Protein AF-A0A0J7NZI9-F1 (afdb_monomer_lite)

Radius of gyration: 29.49 Å; chains: 1; bounding box: 42×66×72 Å

pLDDT: mean 70.91, std 19.47, range [38.31, 95.56]

Sequence (99 aa):
MGIAPEDIKIIFAGKELHNSTIIEECDLGQQSILHAVRTPHKMLNKRKNIANPIEESISDTSDLNDSGGSKPMNETLMDLPLDESDPNLSLEGGNDILI

Foldseek 3Di:
DPADPVQKWKDFPNDTDDPPDDP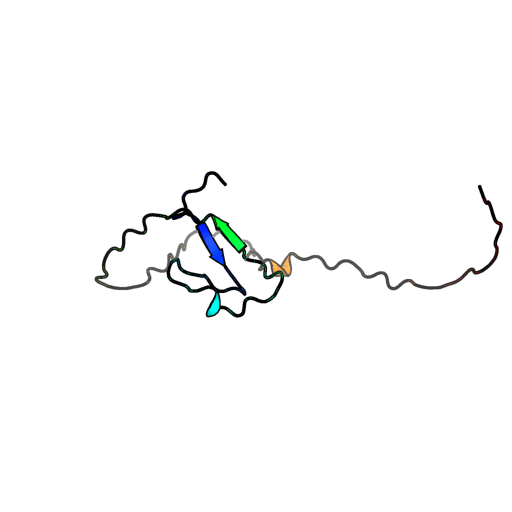VVDPDDPPGDIDIDGHPPPPPPPPDDDDDDDDDPPPDDDPDDDPPPPPPPVVVDDDDDDPPDDDDDDDDDDDDDDD

Organism: Lasius niger (NCBI:txid67767)

Structure (mmCIF, N/CA/C/O backbone):
data_AF-A0A0J7NZI9-F1
#
_entry.id   AF-A0A0J7NZI9-F1
#
loop_
_atom_site.group_PDB
_atom_site.id
_atom_site.type_symbol
_atom_site.label_atom_id
_atom_site.label_alt_id
_atom_site.label_comp_id
_atom_site.label_asym_id
_atom_site.label_entity_id
_atom_site.label_seq_id
_atom_site.pdbx_PDB_ins_code
_atom_site.Cartn_x
_atom_site.Cartn_y
_atom_site.Cartn_z
_atom_site.occupancy
_atom_site.B_iso_or_equiv
_atom_site.auth_seq_id
_atom_site.auth_comp_id
_atom_site.auth_asym_id
_atom_site.auth_atom_id
_atom_site.pdbx_PDB_model_num
ATOM 1 N N . MET A 1 1 ? 16.685 -5.740 2.227 1.00 65.56 1 MET A N 1
ATOM 2 C CA . MET A 1 1 ? 15.989 -5.568 0.934 1.00 65.56 1 MET A CA 1
ATOM 3 C C . MET A 1 1 ? 16.860 -4.662 0.075 1.00 65.56 1 MET A C 1
ATOM 5 O O . MET A 1 1 ? 16.799 -3.460 0.256 1.00 65.56 1 MET A O 1
ATOM 9 N N . GLY A 1 2 ? 17.762 -5.198 -0.752 1.00 87.00 2 GLY A N 1
ATOM 10 C CA . GLY A 1 2 ? 18.669 -4.391 -1.596 1.00 87.00 2 GLY A CA 1
ATOM 11 C C . GLY A 1 2 ? 17.956 -3.745 -2.790 1.00 87.00 2 GLY A C 1
ATOM 12 O O . GLY A 1 2 ? 18.406 -3.881 -3.920 1.00 87.00 2 GLY A O 1
ATOM 13 N N . ILE A 1 3 ? 16.790 -3.150 -2.545 1.00 89.69 3 ILE A N 1
ATOM 14 C CA . ILE A 1 3 ? 15.881 -2.581 -3.538 1.00 89.69 3 ILE A CA 1
ATOM 15 C C . ILE A 1 3 ? 15.899 -1.069 -3.330 1.00 89.69 3 ILE A C 1
ATOM 17 O O . ILE A 1 3 ? 15.882 -0.609 -2.187 1.00 89.69 3 ILE A O 1
ATOM 21 N N . ALA A 1 4 ? 15.953 -0.309 -4.421 1.00 90.25 4 ALA A N 1
ATOM 22 C CA . ALA A 1 4 ? 15.875 1.139 -4.348 1.00 90.25 4 ALA A CA 1
ATOM 23 C C . ALA A 1 4 ? 14.497 1.566 -3.796 1.00 90.25 4 ALA A C 1
ATOM 25 O O . ALA A 1 4 ? 13.497 0.923 -4.115 1.00 90.25 4 ALA A O 1
ATOM 26 N N . PRO A 1 5 ? 14.417 2.625 -2.973 1.00 88.50 5 PRO A N 1
ATOM 27 C CA . PRO A 1 5 ? 13.155 3.072 -2.374 1.00 88.50 5 PRO A CA 1
ATOM 28 C C . PRO A 1 5 ? 12.123 3.496 -3.425 1.00 88.50 5 PRO A C 1
ATOM 30 O O . PRO A 1 5 ? 10.929 3.331 -3.217 1.00 88.50 5 PRO A O 1
ATOM 33 N N . GLU A 1 6 ? 12.594 3.995 -4.563 1.00 89.12 6 GLU A N 1
ATOM 34 C CA . GLU A 1 6 ? 11.786 4.307 -5.741 1.00 89.12 6 GLU A CA 1
ATOM 35 C C . GLU A 1 6 ? 11.124 3.054 -6.343 1.00 89.12 6 GLU A C 1
ATOM 37 O O . GLU A 1 6 ? 9.954 3.072 -6.698 1.00 89.12 6 GLU A O 1
ATOM 42 N N . ASP A 1 7 ? 11.791 1.901 -6.326 1.00 90.94 7 ASP A N 1
ATOM 43 C CA . ASP A 1 7 ? 11.227 0.655 -6.855 1.00 90.94 7 ASP A CA 1
ATOM 44 C C . ASP A 1 7 ? 10.296 -0.076 -5.866 1.00 90.94 7 ASP A C 1
ATOM 46 O O . ASP A 1 7 ? 9.994 -1.259 -6.063 1.00 90.94 7 ASP A O 1
ATOM 50 N N . ILE A 1 8 ? 9.863 0.570 -4.780 1.00 92.62 8 ILE A N 1
ATOM 51 C CA . ILE A 1 8 ? 8.991 -0.027 -3.763 1.00 92.62 8 ILE A CA 1
ATOM 52 C C . ILE A 1 8 ? 7.691 0.761 -3.663 1.00 92.62 8 ILE A C 1
ATOM 54 O O . ILE A 1 8 ? 7.680 1.960 -3.404 1.00 92.62 8 ILE A O 1
ATOM 58 N N . LYS A 1 9 ? 6.578 0.040 -3.767 1.00 93.50 9 LYS A N 1
ATOM 59 C CA . LYS A 1 9 ? 5.238 0.564 -3.530 1.00 93.50 9 LYS A CA 1
ATOM 60 C C . LYS A 1 9 ? 4.673 -0.021 -2.242 1.00 93.50 9 LYS A C 1
ATOM 62 O O . LYS A 1 9 ? 4.679 -1.240 -2.049 1.00 93.50 9 LYS A O 1
ATOM 67 N N . ILE A 1 10 ? 4.186 0.853 -1.368 1.00 94.69 10 ILE A N 1
ATOM 68 C CA . ILE A 1 10 ? 3.564 0.478 -0.097 1.00 94.69 10 ILE A CA 1
ATOM 69 C C . ILE A 1 10 ? 2.052 0.397 -0.290 1.00 94.69 10 ILE A C 1
ATOM 71 O O . ILE A 1 10 ? 1.445 1.295 -0.871 1.00 94.69 10 ILE A O 1
ATOM 75 N N . ILE A 1 11 ? 1.438 -0.689 0.178 1.00 94.88 11 ILE A N 1
ATOM 76 C CA . ILE A 1 11 ? 0.002 -0.942 0.050 1.00 94.88 11 ILE A CA 1
ATOM 77 C C . ILE A 1 11 ? -0.588 -1.263 1.423 1.00 94.88 11 ILE A C 1
ATOM 79 O O . ILE A 1 11 ? -0.149 -2.193 2.106 1.00 94.88 11 ILE A O 1
ATOM 83 N N . PHE A 1 12 ? -1.637 -0.529 1.787 1.00 94.06 12 PHE A N 1
ATOM 84 C CA . PHE A 1 12 ? -2.437 -0.743 2.989 1.00 94.06 12 PHE A CA 1
ATOM 85 C C . PHE A 1 12 ? -3.918 -0.846 2.627 1.00 94.06 12 PHE A C 1
ATOM 87 O O . PHE A 1 12 ? -4.431 0.003 1.903 1.00 94.06 12 PHE A O 1
ATOM 94 N N . ALA A 1 13 ? -4.612 -1.885 3.104 1.00 91.44 13 ALA A N 1
ATOM 95 C CA . ALA A 1 13 ? -6.040 -2.103 2.833 1.00 91.44 13 ALA A CA 1
ATOM 96 C C . ALA A 1 13 ? -6.431 -1.975 1.336 1.00 91.44 13 ALA A C 1
ATOM 98 O O . ALA A 1 13 ? -7.478 -1.430 0.992 1.00 91.44 13 ALA A O 1
ATOM 99 N N . GLY A 1 14 ? -5.556 -2.426 0.429 1.00 91.56 14 GLY A N 1
ATOM 100 C CA . GLY A 1 14 ? -5.758 -2.331 -1.025 1.00 91.56 14 GLY A CA 1
ATOM 101 C C . GLY A 1 14 ? -5.484 -0.951 -1.641 1.00 91.56 14 GLY A C 1
ATOM 102 O O . GLY A 1 14 ? -5.616 -0.795 -2.853 1.00 91.56 14 GLY A O 1
ATOM 103 N N . LYS A 1 15 ? -5.070 0.041 -0.845 1.00 91.50 15 LYS A N 1
ATOM 104 C CA . LYS A 1 15 ? -4.691 1.383 -1.302 1.00 91.50 15 LYS A CA 1
ATOM 105 C C . LYS A 1 15 ? -3.179 1.546 -1.322 1.00 91.50 15 LYS A C 1
ATOM 107 O O . LYS A 1 15 ? -2.488 1.126 -0.400 1.00 91.50 15 LYS A O 1
ATOM 112 N N . GLU A 1 16 ? -2.678 2.185 -2.370 1.00 92.75 16 GLU A N 1
ATOM 113 C CA . GLU A 1 16 ? -1.290 2.633 -2.432 1.00 92.75 16 GLU A CA 1
ATOM 114 C C . GLU A 1 16 ? -1.071 3.813 -1.487 1.00 92.75 16 GLU A C 1
ATOM 116 O O . GLU A 1 16 ? -1.820 4.790 -1.538 1.00 92.75 16 GLU A O 1
ATOM 121 N N . LEU A 1 17 ? -0.033 3.730 -0.659 1.00 93.50 17 LEU A N 1
ATOM 122 C CA . LEU A 1 17 ? 0.436 4.844 0.153 1.00 93.50 17 LEU A CA 1
ATOM 123 C C . LEU A 1 17 ? 1.596 5.523 -0.569 1.00 93.50 17 LEU A C 1
ATOM 125 O O . LEU A 1 17 ? 2.562 4.870 -0.966 1.00 93.50 17 LEU A O 1
ATOM 129 N N . HIS A 1 18 ? 1.487 6.837 -0.743 1.00 93.38 18 HIS A N 1
ATOM 130 C CA . HIS A 1 18 ? 2.516 7.637 -1.392 1.00 93.38 18 HIS A CA 1
ATOM 131 C C . HIS A 1 18 ? 3.549 8.113 -0.363 1.00 93.38 18 HIS A C 1
ATOM 133 O O . HIS A 1 18 ? 3.275 8.159 0.833 1.00 93.38 18 HIS A O 1
ATOM 139 N N . ASN A 1 19 ? 4.720 8.559 -0.822 1.00 91.06 19 ASN A N 1
ATOM 140 C CA . ASN A 1 19 ? 5.798 9.047 0.054 1.00 91.06 19 ASN A CA 1
ATOM 141 C C . ASN A 1 19 ? 5.401 10.260 0.917 1.00 91.06 19 ASN A C 1
ATOM 143 O O . ASN A 1 19 ? 6.069 10.572 1.895 1.00 91.06 19 ASN A O 1
ATOM 147 N N . SER A 1 20 ? 4.337 10.963 0.530 1.00 94.06 20 SER A N 1
ATOM 148 C CA . SER A 1 20 ? 3.778 12.111 1.247 1.00 94.06 20 SER A CA 1
ATOM 149 C C . SER A 1 20 ? 2.637 11.741 2.199 1.00 94.06 20 SER A C 1
ATOM 151 O O . SER A 1 20 ? 2.092 12.627 2.848 1.00 94.06 20 SER A O 1
ATOM 153 N N . THR A 1 21 ? 2.219 10.475 2.239 1.00 92.25 21 THR A N 1
ATOM 154 C CA . THR A 1 21 ? 1.114 10.029 3.089 1.00 92.25 21 THR A CA 1
ATOM 155 C C . THR A 1 21 ? 1.557 9.976 4.547 1.00 92.25 21 THR A C 1
ATOM 157 O O . THR A 1 21 ? 2.574 9.366 4.876 1.00 92.25 21 THR A O 1
ATOM 160 N N . ILE A 1 22 ? 0.770 10.596 5.426 1.00 92.62 22 ILE A N 1
ATOM 161 C CA . ILE A 1 22 ? 1.009 10.586 6.867 1.00 92.62 22 ILE A CA 1
ATOM 162 C C . ILE A 1 22 ? 0.336 9.346 7.470 1.00 92.62 22 ILE A C 1
ATOM 164 O O . ILE A 1 22 ? -0.826 9.050 7.201 1.00 92.62 22 ILE A O 1
ATOM 168 N N . ILE A 1 23 ? 1.076 8.611 8.299 1.00 89.56 23 ILE A N 1
ATOM 169 C CA . ILE A 1 23 ? 0.623 7.362 8.935 1.00 89.56 23 ILE A CA 1
ATOM 170 C C . ILE A 1 23 ? -0.574 7.595 9.867 1.00 89.56 23 ILE A C 1
ATOM 172 O O . ILE A 1 23 ? -1.471 6.764 9.907 1.00 89.56 23 ILE A O 1
ATOM 176 N N . GLU A 1 24 ? -0.625 8.730 10.564 1.00 89.44 24 GLU A N 1
ATOM 177 C CA . GLU A 1 24 ? -1.724 9.090 11.478 1.00 89.44 24 GLU A CA 1
ATOM 178 C C . GLU A 1 24 ? -3.052 9.371 10.758 1.00 89.44 24 GLU A C 1
ATOM 180 O O . GLU 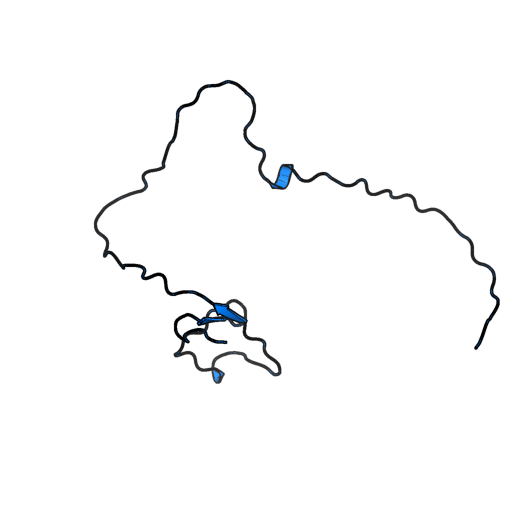A 1 24 ? -4.119 9.250 11.353 1.00 89.44 24 GLU A O 1
ATOM 185 N N . GLU A 1 25 ? -2.998 9.727 9.473 1.00 88.94 25 GLU A N 1
ATOM 186 C CA . GLU A 1 25 ? -4.188 9.899 8.631 1.00 88.94 25 GLU A CA 1
ATOM 187 C C . GLU A 1 25 ? -4.702 8.557 8.088 1.00 88.94 25 GLU A C 1
ATOM 189 O O . GLU A 1 25 ? -5.803 8.475 7.539 1.00 88.94 25 GLU A O 1
ATOM 194 N N . CYS A 1 26 ? -3.900 7.498 8.221 1.00 88.06 26 CYS A N 1
ATOM 195 C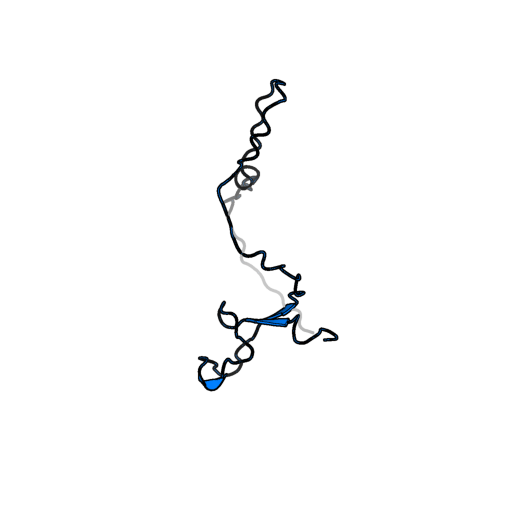 CA . CYS A 1 26 ? -4.300 6.142 7.894 1.00 88.06 26 CYS A CA 1
ATOM 196 C C . CYS A 1 26 ? -4.933 5.490 9.129 1.00 88.06 26 CYS A C 1
ATOM 198 O O . CYS A 1 26 ? -4.450 5.649 10.246 1.00 88.06 26 CYS A O 1
ATOM 200 N N . ASP A 1 27 ? -5.982 4.693 8.924 1.00 89.62 27 ASP A N 1
ATOM 201 C CA . ASP A 1 27 ? -6.631 3.911 9.985 1.00 89.62 27 ASP A CA 1
ATOM 202 C C . ASP A 1 27 ? -5.779 2.679 10.357 1.00 89.62 27 ASP A C 1
ATOM 204 O O . ASP A 1 27 ? -6.096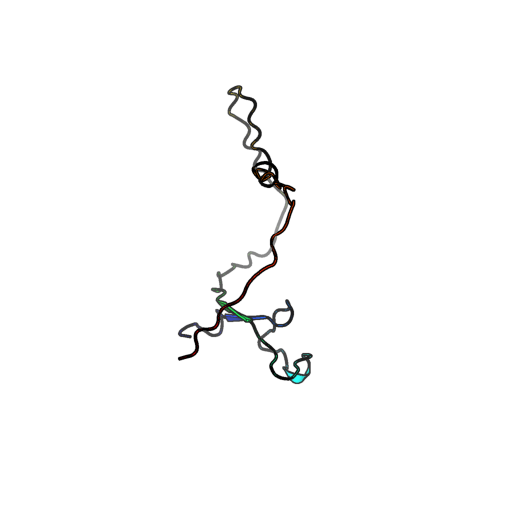 1.527 10.050 1.00 89.62 27 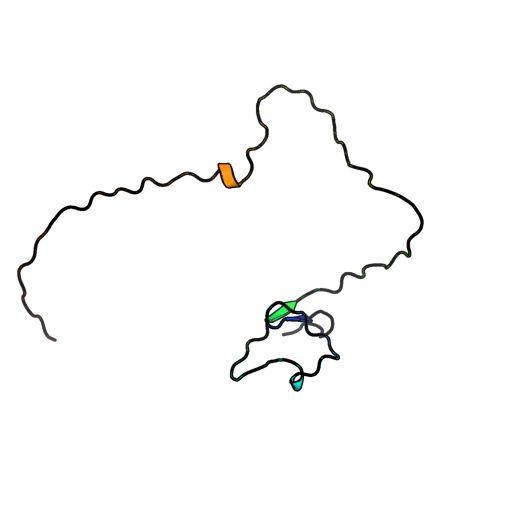ASP A O 1
ATOM 208 N N . LEU A 1 28 ? -4.595 2.945 10.911 1.00 89.75 28 LEU A N 1
ATOM 209 C CA . LEU A 1 28 ? -3.602 1.953 11.299 1.00 89.75 28 LEU A CA 1
ATOM 210 C C . LEU A 1 28 ? -3.760 1.635 12.784 1.00 89.75 28 LEU A C 1
ATOM 212 O O . LEU A 1 28 ? -3.335 2.384 13.660 1.00 89.75 28 LEU A O 1
ATOM 216 N N . GLY A 1 29 ? -4.361 0.482 13.061 1.00 87.75 29 GLY A N 1
ATOM 217 C CA . GLY A 1 29 ? -4.436 -0.077 14.405 1.00 87.75 29 GLY A CA 1
ATOM 218 C C . GLY A 1 29 ? -3.160 -0.807 14.833 1.00 87.75 29 GLY A C 1
ATOM 219 O O . GLY A 1 29 ? -2.143 -0.856 14.128 1.00 87.75 29 GLY A O 1
ATOM 220 N N . GLN A 1 30 ? -3.243 -1.442 16.001 1.00 93.12 30 GLN A N 1
ATOM 221 C CA . GLN A 1 30 ? -2.202 -2.336 16.503 1.00 93.12 30 GLN A CA 1
ATOM 222 C C . GLN A 1 30 ? -1.994 -3.514 15.548 1.00 93.12 30 GLN A C 1
ATOM 224 O O . GLN A 1 30 ? -2.955 -4.114 15.074 1.00 93.12 30 GLN A O 1
ATOM 229 N N . GLN A 1 31 ? -0.725 -3.847 15.294 1.00 92.06 31 GLN A N 1
ATOM 230 C CA . GLN A 1 31 ? -0.327 -4.970 14.433 1.00 92.06 31 GLN A CA 1
ATOM 231 C C . GLN A 1 31 ? -0.869 -4.882 12.994 1.00 92.06 31 GLN A C 1
ATOM 233 O O . GLN A 1 31 ? -1.075 -5.899 12.334 1.00 92.06 31 GLN A O 1
ATOM 238 N N . SER A 1 32 ? -1.086 -3.665 12.494 1.00 92.69 32 SER A N 1
ATOM 239 C CA . SER A 1 32 ? -1.435 -3.435 11.095 1.00 92.69 32 SER A CA 1
ATOM 240 C C . SER A 1 32 ? -0.343 -3.960 10.153 1.00 92.69 32 SER A C 1
ATOM 242 O O . SER A 1 32 ? 0.855 -3.865 10.428 1.00 92.69 32 SER A O 1
ATOM 244 N N . ILE A 1 33 ? -0.770 -4.546 9.031 1.00 93.88 33 ILE A N 1
ATOM 245 C CA . ILE A 1 33 ? 0.119 -5.169 8.045 1.00 93.88 33 ILE A CA 1
ATOM 246 C C . ILE A 1 33 ? 0.179 -4.293 6.798 1.00 93.88 33 ILE A C 1
ATOM 248 O O . ILE A 1 33 ? -0.843 -3.976 6.187 1.00 93.88 33 ILE A O 1
ATOM 252 N N . LEU A 1 34 ? 1.399 -3.954 6.394 1.00 94.88 34 LEU A N 1
ATOM 253 C CA . LEU A 1 34 ? 1.697 -3.236 5.162 1.00 94.88 34 LEU A CA 1
ATOM 254 C C . LEU A 1 34 ? 2.318 -4.198 4.154 1.00 94.88 34 LEU A C 1
ATOM 256 O O . LEU A 1 34 ? 3.228 -4.958 4.483 1.00 94.88 34 LEU A O 1
ATOM 260 N N . HIS A 1 35 ? 1.853 -4.135 2.912 1.00 95.56 35 HIS A N 1
ATOM 261 C CA . HIS A 1 35 ? 2.444 -4.893 1.817 1.00 95.56 35 HIS A CA 1
ATOM 262 C C . HIS A 1 35 ? 3.436 -3.990 1.084 1.00 95.56 35 HIS A C 1
ATOM 264 O O . HIS A 1 35 ? 3.052 -2.949 0.556 1.00 95.56 35 HIS A O 1
ATOM 270 N N . ALA A 1 36 ? 4.707 -4.383 1.043 1.00 94.62 36 ALA A N 1
ATOM 271 C CA . ALA A 1 36 ? 5.731 -3.711 0.251 1.00 94.62 36 ALA A CA 1
ATOM 272 C C . ALA A 1 36 ? 6.009 -4.544 -1.002 1.00 94.62 36 ALA A C 1
ATOM 274 O O . ALA A 1 36 ? 6.557 -5.645 -0.915 1.00 94.62 36 ALA A O 1
ATOM 275 N N . VAL A 1 37 ? 5.612 -4.035 -2.165 1.00 93.62 37 VAL A N 1
ATOM 276 C CA . VAL A 1 37 ? 5.800 -4.722 -3.447 1.00 93.62 37 VAL A CA 1
ATOM 277 C C . VAL A 1 37 ? 6.888 -4.032 -4.253 1.00 93.62 37 VAL A C 1
ATOM 279 O O . VAL A 1 37 ? 6.963 -2.806 -4.300 1.00 93.62 37 VAL A O 1
ATOM 282 N N . ARG A 1 38 ? 7.743 -4.827 -4.900 1.00 92.50 38 ARG A N 1
ATOM 283 C CA . ARG A 1 38 ? 8.756 -4.301 -5.813 1.00 92.50 38 ARG A CA 1
ATOM 284 C C . ARG A 1 38 ? 8.098 -3.960 -7.145 1.00 92.50 38 ARG A C 1
ATOM 286 O O . ARG A 1 38 ? 7.658 -4.856 -7.863 1.00 92.50 38 ARG A O 1
ATOM 293 N N . THR A 1 39 ? 8.080 -2.686 -7.494 1.00 89.25 39 THR A N 1
ATOM 294 C CA . THR A 1 39 ? 7.596 -2.175 -8.774 1.00 89.25 39 THR A CA 1
ATOM 295 C C . THR A 1 39 ? 8.739 -1.441 -9.459 1.00 89.25 39 THR A C 1
ATOM 297 O O . THR A 1 39 ? 8.945 -0.269 -9.161 1.00 89.25 39 THR A O 1
ATOM 300 N N . PRO A 1 40 ? 9.500 -2.097 -10.356 1.00 83.50 40 PRO A N 1
ATOM 301 C CA . PRO A 1 40 ? 10.555 -1.409 -11.081 1.00 83.50 40 PRO A CA 1
ATOM 302 C C . PRO A 1 40 ? 9.930 -0.257 -11.864 1.00 83.50 40 PRO A C 1
ATOM 304 O O . PRO A 1 40 ? 8.986 -0.480 -12.635 1.00 83.50 40 PRO A O 1
ATOM 307 N N . HIS A 1 41 ? 10.432 0.961 -11.673 1.00 70.81 41 HIS A N 1
ATOM 308 C CA . HIS A 1 41 ? 9.993 2.109 -12.456 1.00 70.81 41 HIS A CA 1
ATOM 309 C C . HIS A 1 41 ? 10.332 1.872 -13.933 1.00 70.81 41 HIS A C 1
ATOM 311 O O . HIS A 1 41 ? 11.407 2.215 -14.422 1.00 70.81 41 HIS A O 1
ATOM 317 N N . LYS A 1 42 ? 9.398 1.293 -14.698 1.00 62.56 42 LYS A N 1
ATOM 318 C CA . LYS A 1 42 ? 9.437 1.414 -16.154 1.00 62.56 42 LYS A CA 1
ATOM 319 C C . LYS A 1 42 ? 9.357 2.909 -16.429 1.00 62.56 42 LYS A C 1
ATOM 321 O O . LYS A 1 42 ? 8.355 3.532 -16.087 1.00 62.56 42 LYS A O 1
ATOM 326 N N . MET A 1 43 ? 10.412 3.472 -17.013 1.00 56.69 43 MET A N 1
ATOM 327 C CA . MET A 1 43 ? 10.415 4.805 -17.611 1.00 56.69 43 MET A CA 1
ATOM 328 C C . MET A 1 43 ? 9.288 4.869 -18.652 1.00 56.69 43 MET A C 1
ATOM 330 O O . MET A 1 43 ? 9.486 4.626 -19.842 1.00 56.69 43 MET A O 1
ATOM 334 N N . LEU A 1 44 ? 8.063 5.126 -18.196 1.00 57.25 44 LEU A N 1
ATOM 335 C CA . LEU A 1 44 ? 6.924 5.425 -19.039 1.00 57.25 44 LEU A CA 1
ATOM 336 C C . LEU A 1 44 ? 7.182 6.828 -19.562 1.00 57.25 44 LEU A C 1
ATOM 338 O O . LEU A 1 44 ? 6.803 7.825 -18.950 1.00 57.25 44 LEU A O 1
ATOM 342 N N . ASN A 1 45 ? 7.889 6.888 -20.688 1.00 51.56 45 ASN A N 1
ATOM 343 C CA . ASN A 1 45 ? 7.981 8.070 -21.521 1.00 51.56 45 ASN A CA 1
ATOM 344 C C . ASN A 1 45 ? 6.560 8.599 -21.729 1.00 51.56 45 ASN A C 1
ATOM 346 O O . ASN A 1 45 ? 5.794 8.060 -22.528 1.00 51.56 45 ASN A O 1
ATOM 350 N N . LYS A 1 46 ? 6.202 9.646 -20.984 1.00 50.69 46 LYS A N 1
ATOM 351 C CA . LYS A 1 46 ? 4.942 10.371 -21.110 1.00 50.69 46 LYS A CA 1
ATOM 352 C C . LYS A 1 46 ? 4.984 11.128 -22.437 1.00 50.69 46 LYS A C 1
ATOM 354 O O . LYS A 1 46 ? 5.239 12.329 -22.469 1.00 50.69 46 LYS A O 1
ATOM 359 N N . ARG A 1 47 ? 4.793 10.420 -23.556 1.00 52.66 47 ARG A N 1
ATOM 360 C CA . ARG A 1 47 ? 4.530 11.050 -24.851 1.00 52.66 47 ARG A CA 1
ATOM 361 C C . ARG A 1 47 ? 3.189 11.759 -24.720 1.00 52.66 47 ARG A C 1
ATOM 363 O O . ARG A 1 47 ? 2.138 11.134 -24.607 1.00 52.66 47 ARG A O 1
ATOM 370 N N . LYS A 1 48 ? 3.265 13.085 -24.639 1.00 52.88 48 LYS A N 1
ATOM 371 C CA . LYS A 1 48 ? 2.123 13.992 -24.673 1.00 52.88 48 LYS A CA 1
ATOM 372 C C . LYS A 1 48 ? 1.329 13.718 -25.961 1.00 52.88 48 LYS A C 1
ATOM 374 O O . LYS A 1 48 ? 1.878 13.777 -27.053 1.00 52.88 48 LYS A O 1
ATOM 379 N N . ASN A 1 49 ? 0.066 13.375 -25.755 1.00 55.62 49 ASN A N 1
ATOM 380 C CA . ASN A 1 49 ? -1.047 13.210 -26.689 1.00 55.62 49 ASN A CA 1
ATOM 381 C C . ASN A 1 49 ? -1.042 14.189 -27.888 1.00 55.62 49 ASN A C 1
ATOM 383 O O . ASN A 1 49 ? -0.988 15.391 -27.644 1.00 55.62 49 ASN A O 1
ATOM 387 N N . ILE A 1 50 ? -1.166 13.670 -29.124 1.00 53.41 50 ILE A N 1
ATOM 388 C CA . ILE A 1 50 ? -1.952 14.234 -30.245 1.00 53.41 50 ILE A CA 1
ATOM 389 C C . ILE A 1 50 ? -2.438 13.063 -31.143 1.00 53.41 50 ILE A C 1
ATOM 391 O O . ILE A 1 50 ? -1.617 12.370 -31.734 1.00 53.41 50 ILE A O 1
ATOM 395 N N . ALA A 1 51 ? -3.771 12.926 -31.246 1.00 46.84 51 ALA A N 1
ATOM 396 C CA . ALA A 1 51 ? -4.598 12.323 -32.317 1.00 46.84 51 ALA A CA 1
ATOM 397 C C . ALA A 1 51 ? -4.785 10.779 -32.464 1.00 46.84 51 ALA A C 1
ATOM 399 O O . ALA A 1 51 ? -4.003 10.117 -33.130 1.00 46.84 51 ALA A O 1
ATOM 400 N N . ASN A 1 52 ? -5.965 10.317 -31.996 1.00 51.44 52 ASN A N 1
ATOM 401 C CA . ASN A 1 52 ? -6.949 9.403 -32.645 1.00 51.44 52 ASN A CA 1
ATOM 402 C C . ASN A 1 52 ? -6.586 7.895 -32.861 1.00 51.44 52 ASN A C 1
ATOM 404 O O . ASN A 1 52 ? -5.462 7.507 -32.574 1.00 51.44 52 ASN A O 1
ATOM 408 N N . PRO A 1 53 ? -7.564 6.997 -33.152 1.00 49.44 53 PRO A N 1
ATOM 409 C CA . PRO A 1 53 ? -8.127 6.040 -32.188 1.00 49.44 53 PRO A CA 1
ATOM 410 C C . PRO A 1 53 ? -7.888 4.561 -32.577 1.00 49.44 53 PRO A C 1
ATOM 412 O O . PRO A 1 53 ? -7.637 4.254 -33.728 1.00 49.44 53 PRO A O 1
ATOM 415 N N . ILE A 1 54 ? -8.004 3.666 -31.588 1.00 57.91 54 ILE A N 1
ATOM 416 C CA . ILE A 1 54 ? -8.199 2.200 -31.659 1.00 57.91 54 ILE A CA 1
ATOM 417 C C . ILE A 1 54 ? -8.062 1.577 -33.066 1.00 57.91 54 ILE A C 1
ATOM 419 O O . ILE A 1 54 ? -9.034 1.481 -33.811 1.00 57.91 54 ILE A O 1
ATOM 423 N N . GLU A 1 55 ? -6.871 1.065 -33.373 1.00 51.50 55 GLU A N 1
ATOM 424 C CA . GLU A 1 55 ? -6.698 0.034 -34.395 1.00 51.50 55 GLU A CA 1
ATOM 425 C C . GLU A 1 55 ? -6.941 -1.308 -33.680 1.00 51.50 55 GLU A C 1
ATOM 427 O O . GLU A 1 55 ? -6.084 -1.806 -32.942 1.00 51.50 55 GLU A O 1
ATOM 432 N N . GLU A 1 56 ? -8.142 -1.867 -33.808 1.00 47.72 56 GLU A N 1
ATOM 433 C CA . GLU A 1 56 ? -8.363 -3.274 -33.490 1.00 47.72 56 GLU A CA 1
ATOM 434 C C . GLU A 1 56 ? -7.493 -4.087 -34.455 1.00 47.72 56 GLU A C 1
ATOM 436 O O . GLU A 1 56 ? -7.670 -4.011 -35.671 1.00 47.72 56 GLU A O 1
ATOM 441 N N . SER A 1 57 ? -6.526 -4.848 -33.935 1.00 50.00 57 SER A N 1
ATOM 442 C CA . SER A 1 57 ? -5.824 -5.857 -34.731 1.00 50.00 57 SER A CA 1
ATOM 443 C C . SER A 1 57 ? -6.811 -6.964 -35.091 1.00 50.00 57 SER A C 1
ATOM 445 O O . SER A 1 57 ? -6.861 -8.007 -34.442 1.00 50.00 57 SER A O 1
ATOM 447 N N . ILE A 1 58 ? -7.593 -6.737 -36.142 1.00 52.53 58 ILE A N 1
ATOM 448 C CA . ILE A 1 58 ? -8.337 -7.774 -36.843 1.00 52.53 58 ILE A CA 1
ATOM 449 C C . ILE A 1 58 ? -7.294 -8.546 -37.647 1.00 52.53 58 ILE A C 1
ATOM 451 O O . ILE A 1 58 ? -6.915 -8.177 -38.756 1.00 52.53 58 ILE A O 1
ATOM 455 N N . SER A 1 59 ? -6.748 -9.587 -37.028 1.00 46.47 59 SER A N 1
ATOM 456 C CA . SER A 1 59 ? -5.963 -10.595 -37.735 1.00 46.47 59 SER A CA 1
ATOM 457 C C . SER A 1 59 ? -6.930 -11.651 -38.262 1.00 46.47 59 SER A C 1
ATOM 459 O O . SER A 1 59 ? -7.021 -12.742 -37.710 1.00 46.47 59 SER A O 1
ATOM 461 N N . ASP A 1 60 ? -7.675 -11.303 -39.310 1.00 44.25 60 ASP A N 1
ATOM 462 C CA . ASP A 1 60 ? -8.306 -12.288 -40.184 1.00 44.25 60 ASP A CA 1
ATOM 463 C C . ASP A 1 60 ? -7.235 -12.821 -41.143 1.00 44.25 60 ASP A C 1
ATOM 465 O O . ASP A 1 60 ? -6.582 -12.051 -41.847 1.00 44.25 60 ASP A O 1
ATOM 469 N N . THR A 1 61 ? -7.012 -14.135 -41.118 1.00 51.06 61 THR A N 1
ATOM 470 C CA . THR A 1 61 ? -6.744 -15.026 -42.269 1.00 51.06 61 THR A CA 1
ATOM 471 C C . THR A 1 61 ? -6.007 -16.283 -41.804 1.00 51.06 61 THR A C 1
ATOM 473 O O . THR A 1 61 ? -4.786 -16.397 -41.840 1.00 51.06 61 THR A O 1
ATOM 476 N N . SER A 1 62 ? -6.773 -17.293 -41.409 1.00 42.88 62 SER A N 1
ATOM 477 C CA . SER A 1 62 ? -6.496 -18.651 -41.884 1.00 42.88 62 SER A CA 1
ATOM 478 C C . SER A 1 62 ? -7.783 -19.463 -41.824 1.00 42.88 62 SER A C 1
ATOM 480 O O . SER A 1 62 ? -8.145 -20.035 -40.802 1.00 42.88 62 SER A O 1
ATOM 482 N N . ASP A 1 63 ? -8.489 -19.484 -42.952 1.00 51.19 63 ASP A N 1
ATOM 483 C CA . ASP A 1 63 ? -9.525 -20.467 -43.233 1.00 51.19 63 ASP A CA 1
ATOM 484 C C . ASP A 1 63 ? -8.895 -21.864 -43.292 1.00 51.19 63 ASP A C 1
ATOM 486 O O . ASP A 1 63 ? -8.388 -22.284 -44.331 1.00 51.19 63 ASP A O 1
ATOM 490 N N . LEU A 1 64 ? -8.939 -22.594 -42.178 1.00 53.34 64 LEU A N 1
ATOM 491 C CA . LEU A 1 64 ? -8.903 -24.054 -42.152 1.00 53.34 64 LEU A CA 1
ATOM 492 C C . LEU A 1 64 ? -9.888 -24.536 -41.085 1.00 53.34 64 LEU A C 1
ATOM 494 O O . LEU A 1 64 ? -9.594 -24.587 -39.899 1.00 53.34 64 LEU A O 1
ATOM 498 N N . ASN A 1 65 ? -11.085 -24.839 -41.568 1.00 58.12 65 ASN A N 1
ATOM 499 C CA . ASN A 1 65 ? -12.080 -25.755 -41.029 1.00 58.12 65 ASN A CA 1
ATOM 500 C C . ASN A 1 65 ? -11.592 -26.651 -39.861 1.00 58.12 65 ASN A C 1
ATOM 502 O O . ASN A 1 65 ? -11.031 -27.713 -40.113 1.00 58.12 65 ASN A O 1
ATOM 506 N N . ASP A 1 66 ? -11.861 -26.266 -38.613 1.00 48.22 66 ASP A N 1
ATOM 507 C CA . ASP A 1 66 ? -12.283 -27.200 -37.563 1.00 48.22 66 ASP A CA 1
ATOM 508 C C . ASP A 1 66 ? -12.944 -26.428 -36.416 1.00 48.22 66 ASP A C 1
ATOM 510 O O . ASP A 1 66 ? -12.562 -25.311 -36.067 1.00 48.22 66 ASP A O 1
ATOM 514 N N . SER A 1 67 ? -13.986 -27.012 -35.851 1.00 57.62 67 SER A N 1
ATOM 515 C CA . SER A 1 67 ? -14.846 -26.419 -34.835 1.00 57.62 67 SER A CA 1
ATOM 516 C C . SER A 1 67 ? -14.097 -26.285 -33.503 1.00 57.62 67 SER A C 1
ATOM 518 O O . SER A 1 67 ? -14.240 -27.122 -32.618 1.00 57.62 67 SER A O 1
ATOM 520 N N . GLY A 1 68 ? -13.281 -25.242 -33.353 1.00 57.78 68 GLY A N 1
ATOM 521 C CA . GLY A 1 68 ? -12.340 -25.117 -32.239 1.00 57.78 68 GLY A CA 1
ATOM 522 C C . GLY A 1 68 ? -12.189 -23.699 -31.710 1.00 57.78 68 GLY A C 1
ATOM 523 O O . GLY A 1 68 ? -11.071 -23.247 -31.487 1.00 57.78 68 GLY A O 1
ATOM 524 N N . GLY A 1 69 ? -13.296 -22.987 -31.484 1.00 61.81 69 GLY A N 1
ATOM 525 C CA . GLY A 1 69 ? -13.264 -21.874 -30.540 1.00 61.81 69 GLY A CA 1
ATOM 526 C C . GLY A 1 69 ? -12.821 -22.433 -29.191 1.00 61.81 69 GLY A C 1
ATOM 527 O O . GLY A 1 69 ? -13.577 -23.179 -28.569 1.00 61.81 69 GLY A O 1
ATOM 528 N N . SER A 1 70 ? -11.579 -22.156 -28.785 1.00 70.69 70 SER A N 1
ATOM 529 C CA . SER A 1 70 ? -11.051 -22.571 -27.487 1.00 70.69 70 SER A CA 1
ATOM 530 C C . SER A 1 70 ? -12.031 -22.115 -26.419 1.00 70.69 70 SER A C 1
ATOM 532 O O . SER A 1 70 ? -12.213 -20.917 -26.201 1.00 70.69 70 SER A O 1
ATOM 534 N N . LYS A 1 71 ? -12.710 -23.086 -25.810 1.00 74.62 71 LYS A N 1
ATOM 535 C CA . LYS A 1 71 ? -13.673 -22.857 -24.743 1.00 74.62 71 LYS A CA 1
ATOM 536 C C . LYS A 1 71 ? -13.043 -21.953 -23.679 1.00 74.62 71 LYS A C 1
ATOM 538 O O . LYS A 1 71 ? -11.843 -22.088 -23.410 1.00 74.62 71 LYS A O 1
ATOM 543 N N . PRO A 1 72 ? -13.800 -21.011 -23.095 1.00 79.38 72 PRO A N 1
ATOM 544 C CA . PRO A 1 72 ? -13.248 -20.134 -22.073 1.00 79.38 72 PRO A CA 1
ATOM 545 C C . PRO A 1 72 ? -12.713 -20.990 -20.913 1.00 79.38 72 PRO A C 1
ATOM 547 O O . PRO A 1 72 ? -13.214 -22.081 -20.663 1.00 79.38 72 PRO A O 1
ATOM 550 N N . MET A 1 73 ? -11.661 -20.539 -20.220 1.00 73.25 73 MET A N 1
ATOM 551 C CA . MET A 1 73 ? -10.932 -21.373 -19.242 1.00 73.25 73 MET A CA 1
ATOM 552 C C . MET A 1 73 ? -11.812 -22.004 -18.150 1.00 73.25 73 MET A C 1
ATOM 554 O O . MET A 1 73 ? -11.436 -23.015 -17.562 1.00 73.25 73 MET A O 1
ATOM 558 N N . ASN A 1 74 ? -12.968 -21.406 -17.864 1.00 80.00 74 ASN A N 1
ATOM 559 C CA . ASN A 1 74 ? -13.953 -21.938 -16.928 1.00 80.00 74 ASN A CA 1
ATOM 560 C C . ASN A 1 74 ? -14.639 -23.226 -17.419 1.00 80.00 74 ASN A C 1
ATOM 562 O O . ASN A 1 74 ? -15.206 -23.933 -16.598 1.00 80.00 74 ASN A O 1
ATOM 566 N N . GLU A 1 75 ? -14.591 -23.546 -18.714 1.00 82.12 75 GLU A N 1
ATOM 567 C CA . GLU A 1 75 ? -15.156 -24.773 -19.295 1.00 82.12 75 GLU A CA 1
ATOM 568 C C . GLU A 1 75 ? -14.174 -25.958 -19.326 1.00 82.12 75 GLU A C 1
ATOM 570 O O . GLU A 1 75 ? -14.590 -27.081 -19.602 1.00 82.12 75 GLU A O 1
ATOM 575 N N . THR A 1 76 ? -12.883 -25.755 -19.039 1.00 80.38 76 THR A N 1
ATOM 576 C CA . THR A 1 76 ? -11.894 -26.852 -18.946 1.00 80.38 76 THR A CA 1
ATOM 577 C C . THR A 1 76 ? -11.853 -27.497 -17.555 1.00 80.38 76 THR A C 1
ATOM 579 O O . THR A 1 76 ? -11.027 -28.373 -17.299 1.00 80.38 76 THR A O 1
ATOM 582 N N . LEU A 1 77 ? -12.712 -27.051 -16.636 1.00 81.06 77 LEU A N 1
ATOM 583 C CA . LEU A 1 77 ? -12.829 -27.615 -15.297 1.00 81.06 77 LEU A CA 1
ATOM 584 C C . LEU A 1 77 ? -13.632 -28.919 -15.367 1.00 81.06 77 LEU A C 1
ATOM 586 O O . LEU A 1 77 ? -14.775 -28.928 -15.812 1.00 81.06 77 LEU A O 1
ATOM 590 N N . MET A 1 78 ? -13.016 -30.026 -14.950 1.00 81.19 78 MET A N 1
ATOM 591 C CA . MET A 1 78 ? -13.707 -31.304 -14.788 1.00 81.19 78 MET A CA 1
ATOM 592 C C . MET A 1 78 ? -14.364 -31.349 -13.408 1.00 81.19 78 MET A C 1
ATOM 594 O O . MET A 1 78 ? -13.678 -31.156 -12.402 1.00 81.19 78 MET A O 1
ATOM 598 N N . ASP A 1 79 ? -15.663 -31.638 -13.358 1.00 82.19 79 ASP A N 1
ATOM 599 C CA . ASP A 1 79 ? -16.352 -31.917 -12.102 1.00 82.19 79 ASP A CA 1
ATOM 600 C C . ASP A 1 79 ? -15.857 -33.252 -11.535 1.00 82.19 79 ASP A C 1
ATOM 602 O O . ASP A 1 79 ? -15.896 -34.292 -12.200 1.00 82.19 79 ASP A O 1
ATOM 606 N N . LEU A 1 80 ? -15.366 -33.226 -10.297 1.00 83.56 80 LEU A N 1
ATOM 607 C CA . LEU A 1 80 ? -15.078 -34.449 -9.557 1.00 83.56 80 LEU A CA 1
ATOM 608 C C . LEU A 1 80 ? -16.409 -35.038 -9.062 1.00 83.56 80 LEU A C 1
ATOM 610 O O . LEU A 1 80 ? -17.225 -34.291 -8.517 1.00 83.56 80 LEU A O 1
ATOM 614 N N . PRO A 1 81 ? -16.647 -36.353 -9.214 1.00 76.81 81 PRO A N 1
ATOM 615 C CA . PRO A 1 81 ? -17.827 -36.984 -8.644 1.00 76.81 81 PRO A CA 1
ATOM 616 C C . PRO A 1 81 ? -17.755 -36.885 -7.117 1.00 76.81 81 PRO A C 1
ATOM 618 O O . PRO A 1 81 ? -16.814 -37.380 -6.497 1.00 76.81 81 PRO A O 1
ATOM 621 N N . LEU A 1 82 ? -18.747 -36.231 -6.515 1.00 64.81 82 LEU A N 1
ATOM 622 C CA . LEU A 1 82 ? -18.974 -36.303 -5.078 1.00 64.81 82 LEU A CA 1
ATOM 623 C C . LEU A 1 82 ? -19.621 -37.661 -4.803 1.00 64.81 82 LEU A C 1
ATOM 625 O O . LEU A 1 82 ? -20.801 -37.859 -5.082 1.00 64.81 82 LEU A O 1
ATOM 629 N N . ASP A 1 83 ? -18.829 -38.621 -4.336 1.00 69.19 83 ASP A N 1
ATOM 630 C CA . ASP A 1 83 ? -19.360 -39.876 -3.815 1.00 69.19 83 ASP A CA 1
ATOM 631 C C . ASP A 1 83 ? -20.061 -39.581 -2.479 1.00 69.19 83 ASP A C 1
ATOM 633 O O . ASP A 1 83 ? -19.424 -39.514 -1.431 1.00 69.19 83 ASP A O 1
ATOM 637 N N . GLU A 1 84 ? -21.374 -39.339 -2.515 1.00 66.44 84 GLU A N 1
ATOM 638 C CA . GLU A 1 84 ? -22.230 -39.254 -1.321 1.00 66.44 84 GLU A CA 1
ATOM 639 C C . GLU A 1 84 ? -22.579 -40.658 -0.789 1.00 66.44 84 GLU A C 1
ATOM 641 O O . GLU A 1 84 ? -23.740 -40.993 -0.551 1.00 66.44 84 GLU A O 1
ATOM 646 N N . SER A 1 85 ? -21.564 -41.501 -0.600 1.00 58.81 85 SER A N 1
ATOM 647 C CA . SER A 1 85 ? -21.711 -42.831 -0.010 1.00 58.81 85 SER A CA 1
ATOM 648 C C . SER A 1 85 ? -21.256 -42.831 1.451 1.00 58.81 85 SER A C 1
ATOM 650 O O . SER A 1 85 ? -20.250 -43.443 1.791 1.00 58.81 85 SER A O 1
ATOM 652 N N . ASP A 1 86 ? -22.023 -42.195 2.339 1.00 63.78 86 ASP A N 1
ATOM 653 C CA . ASP A 1 86 ? -22.046 -42.605 3.750 1.00 63.78 86 ASP A CA 1
ATOM 654 C C . ASP A 1 86 ? -23.171 -43.634 3.934 1.00 63.78 86 ASP A C 1
ATOM 656 O O . ASP A 1 86 ? -24.348 -43.317 3.727 1.00 63.78 86 ASP A O 1
ATOM 660 N N . PRO A 1 87 ? -22.847 -44.885 4.320 1.00 49.06 87 PRO A N 1
ATOM 661 C CA . PRO A 1 87 ? -23.471 -45.395 5.541 1.00 49.06 87 PRO A CA 1
ATOM 662 C C . PRO A 1 87 ? -22.611 -46.378 6.377 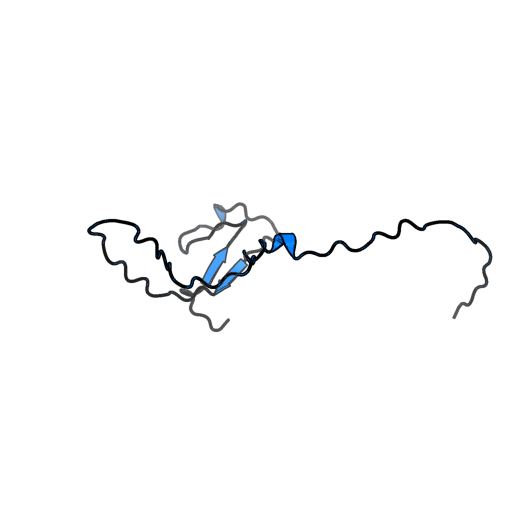1.00 49.06 87 PRO A C 1
ATOM 664 O O . PRO A 1 87 ? -22.232 -47.450 5.916 1.00 49.06 87 PRO A O 1
ATOM 667 N N . ASN A 1 88 ? -22.544 -46.070 7.683 1.00 41.19 88 ASN A N 1
ATOM 668 C CA . ASN A 1 88 ? -22.666 -46.971 8.852 1.00 41.19 88 ASN A CA 1
ATOM 669 C C . ASN A 1 88 ? -21.438 -47.592 9.575 1.00 41.19 88 ASN A C 1
ATOM 671 O O . ASN A 1 88 ? -20.840 -48.565 9.136 1.00 41.19 88 ASN A O 1
ATOM 675 N N . LEU A 1 89 ? -21.271 -47.109 10.823 1.00 46.69 89 LEU A N 1
ATOM 676 C CA . LEU A 1 89 ? -21.218 -47.844 12.110 1.00 46.69 89 LEU A CA 1
ATOM 677 C C . LEU A 1 89 ? -20.167 -48.957 12.337 1.00 46.69 89 LEU A C 1
ATOM 679 O O . LEU A 1 89 ? -20.360 -50.091 11.917 1.00 46.69 89 LEU A O 1
ATOM 683 N N . SER A 1 90 ? -19.225 -48.704 13.260 1.00 38.59 90 SER A N 1
ATOM 684 C CA . SER A 1 90 ? -19.130 -49.506 14.498 1.00 38.59 90 SER A CA 1
ATOM 685 C C . SER A 1 90 ? -18.443 -48.722 15.625 1.00 38.59 90 SER A C 1
ATOM 687 O O . SER A 1 90 ? -17.278 -48.346 15.529 1.00 38.59 90 SER A O 1
ATOM 689 N N . LEU A 1 91 ? -19.197 -48.476 16.697 1.00 50.59 91 LEU A N 1
ATOM 690 C CA . LEU A 1 91 ? -18.673 -48.277 18.049 1.00 50.59 91 LEU A CA 1
ATOM 691 C C . LEU A 1 91 ? -18.188 -49.634 18.604 1.00 50.59 91 LEU A C 1
ATOM 693 O O . LEU A 1 91 ? -18.592 -50.675 18.088 1.00 50.59 91 LEU A O 1
ATOM 697 N N . GLU A 1 92 ? -17.412 -49.570 19.694 1.00 40.38 92 GLU A N 1
ATOM 698 C CA . GLU A 1 92 ? -16.852 -50.676 20.505 1.00 40.38 92 GLU A CA 1
ATOM 699 C C . GLU A 1 92 ? -15.504 -51.230 19.986 1.00 40.38 92 GLU A C 1
ATOM 701 O O . GLU A 1 92 ? -15.353 -51.521 18.811 1.00 40.38 92 GLU A O 1
ATOM 706 N N . GLY A 1 93 ? -14.433 -51.377 20.767 1.00 38.31 93 GLY A N 1
ATOM 707 C CA . GLY A 1 93 ? -14.231 -51.262 22.207 1.00 38.31 93 GLY A CA 1
ATOM 708 C C . GLY A 1 93 ? -12.762 -50.940 22.511 1.00 38.31 93 GLY A C 1
ATOM 709 O O . GLY A 1 93 ? -11.880 -51.104 21.669 1.00 38.31 93 GLY A O 1
ATOM 710 N N . GLY A 1 94 ? -12.530 -50.394 23.702 1.00 45.50 94 GLY A N 1
ATOM 711 C CA . GLY A 1 94 ? -11.233 -49.885 24.127 1.00 45.50 94 GLY A CA 1
ATOM 712 C C . GLY A 1 94 ? -10.234 -50.959 24.540 1.00 45.50 94 GLY A C 1
ATOM 713 O O . GLY A 1 94 ? -10.607 -52.049 24.961 1.00 45.50 94 GLY A O 1
ATOM 714 N N . ASN A 1 95 ? -8.964 -50.570 24.526 1.00 46.31 95 ASN A N 1
ATOM 715 C CA . ASN A 1 95 ? -7.980 -51.003 25.509 1.00 46.31 95 ASN A CA 1
ATOM 716 C C . ASN A 1 95 ? -6.792 -50.038 25.485 1.00 46.31 95 ASN A C 1
ATOM 718 O O . ASN A 1 95 ? -6.163 -49.815 24.449 1.00 46.31 95 ASN A O 1
ATOM 722 N N . ASP A 1 96 ? -6.538 -49.476 26.660 1.00 45.41 96 ASP A N 1
ATOM 723 C CA . ASP A 1 96 ? -5.392 -48.664 27.034 1.00 45.41 96 ASP A CA 1
ATOM 724 C C . ASP A 1 96 ? -4.060 -49.231 26.528 1.00 45.41 96 ASP A C 1
ATOM 726 O O . ASP A 1 96 ? -3.835 -50.439 26.580 1.00 45.41 96 ASP A O 1
ATOM 730 N N . ILE A 1 97 ? -3.130 -48.343 26.174 1.00 42.50 97 ILE A N 1
ATOM 731 C CA . ILE A 1 97 ? -1.731 -48.495 26.582 1.00 42.50 97 ILE A CA 1
ATOM 732 C C . ILE A 1 97 ? -1.154 -47.102 26.848 1.00 42.50 97 ILE A C 1
ATOM 734 O O . ILE A 1 97 ? -0.896 -46.293 25.959 1.00 42.50 97 ILE A O 1
ATOM 738 N N . LEU A 1 98 ? -1.030 -46.847 28.146 1.00 40.88 98 LEU A N 1
ATOM 739 C CA . LEU A 1 98 ? -0.070 -45.953 28.765 1.00 40.88 98 LEU A CA 1
ATOM 740 C C . LEU A 1 98 ? 1.333 -46.555 28.564 1.00 40.88 98 LEU A C 1
ATOM 742 O O . LEU A 1 98 ? 1.507 -47.746 28.828 1.00 40.88 98 LEU A O 1
ATOM 746 N N . ILE A 1 99 ? 2.283 -45.752 28.082 1.00 48.28 99 ILE A N 1
ATOM 747 C CA . ILE A 1 99 ? 3.590 -45.370 28.671 1.00 48.28 99 ILE A CA 1
ATOM 748 C C . ILE A 1 99 ? 4.208 -44.361 27.697 1.00 48.28 99 ILE A C 1
ATOM 750 O O . ILE A 1 99 ? 4.418 -44.723 26.518 1.00 48.28 99 ILE A O 1
#

Secondary structure (DSSP, 8-state):
----GGGEEEEETTEEEPTT--GGGS---TT---EEEE----------------------------------GGGSPPPPP------------------

InterPro domains:
  IPR000626 Ubiquitin-like domain [PF00240] (2-39)
  IPR000626 Ubiquitin-like domain [PS50053] (1-37)
  IPR029071 Ubiquitin-like domain superfamily [SSF54236] (2-42)